Protein AF-A0A5B9VV13-F1 (afdb_monomer)

Nearest PDB structures (foldseek):
  7tdh-assembly1_D  TM=3.167E-01  e=7.484E+00  Oryctolagus cuniculus
  7t64-assembly1_B  TM=3.195E-01  e=9.036E+00  Oryctolagus cuniculus
  8xlh-assembly1_B  TM=2.495E-01  e=6.601E+00  Oryctolagus cuniculus

Sequence (104 aa):
MGWQRRGNTLYYYAPRREGGRVRNRYFGRGPEAEALARQADAARRERDHVAGLKRLLGCPDALVEELAGGADRLLEVTLLVSGYHRRDRRWRPRHVRHADVPAR

Foldseek 3Di:
DQWDDDPPWIWQWDWDDDPNDTDIDTDTDDPVSVVVVVVVVVVVVVVVVVVVVCVVVPPDPPVVVVVVVVVVVVVVVVLVVQQWDDDPNDIDHDPPPPPPDDDD

Solvent-accessible surface area (backbone atoms only — not comparable to full-atom values): 6206 Å² total; per-residue (Å²): 113,50,81,43,76,57,89,98,42,56,25,26,32,40,75,43,78,58,95,92,41,80,43,77,45,74,51,37,77,45,74,68,22,54,52,53,48,52,52,53,50,52,58,46,52,52,51,51,50,53,54,47,51,50,60,67,64,56,61,58,60,68,59,54,52,50,51,50,56,51,52,51,51,54,50,50,51,51,39,46,75,73,42,31,44,79,55,97,94,37,82,38,76,58,82,73,65,90,82,77,71,79,82,128

Secondary structure (DSSP, 8-state):
-EEEEETTEEEEEEEEEETTEEEEEEEETSHHHHHHHHHHHHHHHHHHHHHHHHHHH-TTHHHHHHHHHHHHHHHHHHHHHTTEEEETTEEEE----TT-----

Structure (mmCIF, N/CA/C/O backbone):
data_AF-A0A5B9VV13-F1
#
_entry.id   AF-A0A5B9VV13-F1
#
loop_
_atom_site.group_PDB
_atom_site.id
_atom_site.type_symbol
_atom_site.label_atom_id
_atom_site.label_alt_id
_atom_site.label_comp_id
_atom_site.label_asym_id
_atom_site.label_entity_id
_atom_site.label_seq_id
_atom_site.pdbx_PDB_ins_code
_atom_site.Cartn_x
_atom_site.Cartn_y
_atom_site.Cartn_z
_atom_site.occupancy
_atom_site.B_iso_or_equiv
_atom_site.auth_seq_id
_atom_site.auth_comp_id
_atom_site.auth_asym_id
_atom_site.auth_atom_id
_atom_site.pdbx_PDB_model_num
ATOM 1 N N . MET A 1 1 ? -14.187 4.375 12.864 1.00 81.50 1 MET A N 1
ATOM 2 C CA . MET A 1 1 ? -14.620 3.999 14.228 1.00 81.50 1 MET A CA 1
ATOM 3 C C . MET A 1 1 ? -13.925 4.944 15.187 1.00 81.50 1 MET A C 1
ATOM 5 O O . MET A 1 1 ? -12.802 5.334 14.875 1.00 81.50 1 MET A O 1
ATOM 9 N N . GLY A 1 2 ? -14.559 5.340 16.286 1.00 86.44 2 GLY A N 1
ATOM 10 C CA . GLY A 1 2 ? -13.950 6.275 17.232 1.00 86.44 2 GLY A CA 1
ATOM 11 C C . GLY A 1 2 ? -14.900 6.736 18.329 1.00 86.44 2 GLY A C 1
ATOM 12 O O . GLY A 1 2 ? -16.065 6.345 18.363 1.00 86.44 2 GLY A O 1
ATOM 13 N N . TRP A 1 3 ? -14.393 7.581 19.221 1.00 89.31 3 TRP A N 1
ATOM 14 C CA . TRP A 1 3 ? -15.187 8.197 20.278 1.00 89.31 3 TRP A CA 1
ATOM 15 C C . TRP A 1 3 ? -15.962 9.407 19.745 1.00 89.31 3 TRP A C 1
ATOM 17 O O . TRP A 1 3 ? -15.408 10.267 19.065 1.00 89.31 3 TRP A O 1
ATOM 27 N N . GLN A 1 4 ? -17.250 9.484 20.063 1.00 89.50 4 GLN A N 1
ATOM 28 C CA . GLN A 1 4 ? -18.139 10.590 19.727 1.00 89.50 4 GLN A CA 1
ATOM 29 C C . GLN A 1 4 ? -18.852 11.066 20.992 1.00 89.50 4 GLN A C 1
ATOM 31 O O . GLN A 1 4 ? -19.485 10.275 21.690 1.00 89.50 4 GLN A O 1
ATOM 36 N N . ARG A 1 5 ? -18.787 12.368 21.282 1.00 87.81 5 ARG A N 1
ATOM 37 C CA . ARG A 1 5 ? -19.536 12.966 22.394 1.00 87.81 5 ARG A CA 1
ATOM 38 C C . ARG A 1 5 ? -20.926 13.392 21.918 1.00 87.81 5 ARG A C 1
ATOM 40 O O . ARG A 1 5 ? -21.045 14.094 20.918 1.00 87.81 5 ARG A O 1
ATOM 47 N N . ARG A 1 6 ? -21.975 12.957 22.620 1.00 84.56 6 ARG A N 1
ATOM 48 C CA . ARG A 1 6 ? -23.366 13.400 22.442 1.00 84.56 6 ARG A CA 1
ATOM 49 C C . ARG A 1 6 ? -23.926 13.806 23.803 1.00 84.56 6 ARG A C 1
ATOM 51 O O . ARG A 1 6 ? -24.073 12.967 24.691 1.00 84.56 6 ARG A O 1
ATOM 58 N N . GLY A 1 7 ? -24.202 15.100 23.969 1.00 85.94 7 GLY A N 1
ATOM 59 C CA . GLY A 1 7 ? -24.529 15.678 25.275 1.00 85.94 7 GLY A CA 1
ATOM 60 C C . GLY A 1 7 ? -23.388 15.464 26.275 1.00 85.94 7 GLY A C 1
ATOM 61 O O . GLY A 1 7 ? -22.219 15.652 25.937 1.00 85.94 7 GLY A O 1
ATOM 62 N N . ASN A 1 8 ? -23.721 15.004 27.484 1.00 85.25 8 ASN A N 1
ATOM 63 C CA . ASN A 1 8 ? -22.735 14.687 28.523 1.00 85.25 8 ASN A CA 1
ATOM 64 C C . ASN A 1 8 ? -22.119 13.276 28.387 1.00 85.25 8 ASN A C 1
ATOM 66 O O . ASN A 1 8 ? -21.326 12.842 29.231 1.00 85.25 8 ASN A O 1
ATOM 70 N N . THR A 1 9 ? -22.475 12.539 27.325 1.00 82.19 9 THR A N 1
ATOM 71 C CA . THR A 1 9 ? -22.071 11.141 27.158 1.00 82.19 9 THR A CA 1
ATOM 72 C C . THR A 1 9 ? -21.128 10.926 25.986 1.00 82.19 9 THR A C 1
ATOM 74 O O . THR A 1 9 ? -21.382 11.352 24.862 1.00 82.19 9 THR A O 1
ATOM 77 N N . LEU A 1 10 ? -20.004 10.264 26.261 1.00 84.50 10 LEU A N 1
ATOM 78 C CA . LEU A 1 10 ? -19.059 9.794 25.256 1.00 84.50 10 LEU A CA 1
ATOM 79 C C . LEU A 1 10 ? -19.467 8.381 24.821 1.00 84.50 10 LEU A C 1
ATOM 81 O O . LEU A 1 10 ? -19.768 7.537 25.663 1.00 84.50 10 LEU A O 1
ATOM 85 N N . TYR A 1 11 ? -19.489 8.141 23.516 1.00 86.94 11 TYR A N 1
ATOM 86 C CA . TYR A 1 11 ? -19.860 6.867 22.912 1.00 86.94 11 TYR A CA 1
ATOM 87 C C . TYR A 1 11 ? -18.763 6.419 21.961 1.00 86.94 11 TYR A C 1
ATOM 89 O O . TYR A 1 11 ? -18.379 7.181 21.075 1.00 86.94 11 TYR A O 1
ATOM 97 N N 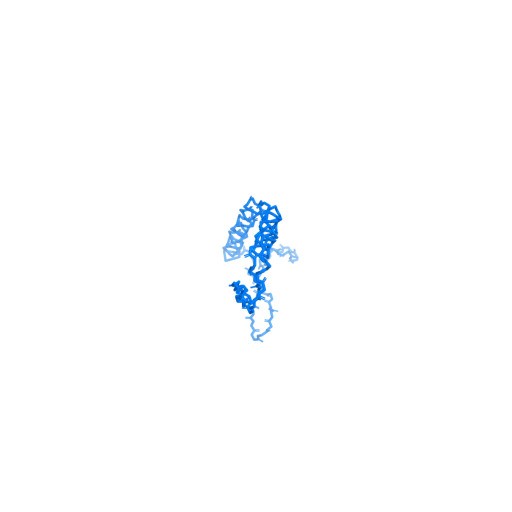. TYR A 1 12 ? -18.294 5.183 22.077 1.00 89.12 12 TYR A N 1
ATOM 98 C CA . TYR A 1 12 ? -17.537 4.574 20.992 1.00 89.12 12 TYR A CA 1
ATOM 99 C C . TYR A 1 12 ? -18.508 4.120 19.905 1.00 89.12 12 TYR A C 1
ATOM 101 O O . TYR A 1 12 ? -19.525 3.490 20.206 1.00 89.12 12 TYR A O 1
ATOM 109 N N . TYR A 1 13 ? -18.218 4.434 18.646 1.00 89.69 13 TYR A N 1
ATOM 110 C CA . TYR A 1 13 ? -19.003 3.948 17.518 1.00 89.69 13 TYR A CA 1
ATOM 111 C C . TYR A 1 13 ? -18.145 3.177 16.518 1.00 89.69 13 TYR A C 1
ATOM 113 O O . TYR A 1 13 ? -17.022 3.573 16.183 1.00 89.69 13 TYR A O 1
ATOM 121 N N . ALA A 1 14 ? -18.723 2.101 15.986 1.00 87.94 14 ALA A N 1
ATOM 122 C CA . ALA A 1 14 ? -18.159 1.309 14.905 1.00 87.94 14 ALA A CA 1
ATOM 123 C C . ALA A 1 14 ? -19.190 1.147 13.776 1.00 87.94 14 ALA A C 1
ATOM 125 O O . ALA A 1 14 ? -20.332 0.762 14.042 1.00 87.94 14 ALA A O 1
ATOM 126 N N . PRO A 1 15 ? -18.827 1.435 12.515 1.00 88.06 15 PRO A N 1
ATOM 127 C CA . PRO A 1 15 ? -19.679 1.129 11.381 1.00 88.06 15 PRO A CA 1
ATOM 128 C C . PRO A 1 15 ? -19.786 -0.390 11.209 1.00 88.06 15 PRO A C 1
ATOM 130 O O . PRO A 1 15 ? -18.780 -1.098 11.199 1.00 88.06 15 PRO A O 1
ATOM 133 N N . ARG A 1 16 ? -21.010 -0.884 11.032 1.00 87.94 16 ARG A N 1
ATOM 134 C CA . ARG A 1 16 ? -21.314 -2.278 10.712 1.00 87.94 16 ARG A CA 1
ATOM 135 C C . ARG A 1 16 ? -22.157 -2.322 9.443 1.00 87.94 16 ARG A C 1
ATOM 137 O O . ARG A 1 16 ? -23.043 -1.490 9.253 1.00 87.94 16 ARG A O 1
ATOM 144 N N . ARG A 1 17 ? -21.865 -3.271 8.552 1.00 88.62 17 ARG A N 1
ATOM 145 C CA . ARG A 1 17 ? -22.730 -3.555 7.402 1.00 88.62 17 ARG A CA 1
ATOM 146 C C . ARG A 1 17 ? -23.850 -4.484 7.843 1.00 88.62 17 ARG A C 1
ATOM 148 O O . ARG A 1 17 ? -23.581 -5.594 8.286 1.00 88.62 17 ARG A O 1
ATOM 155 N N . GLU A 1 18 ? -25.084 -4.031 7.684 1.00 85.94 18 GLU A N 1
ATOM 156 C CA . GLU A 1 18 ? -26.294 -4.814 7.930 1.00 85.94 18 GLU A CA 1
ATOM 157 C C . GLU A 1 18 ? -27.227 -4.614 6.729 1.00 85.94 18 GLU A C 1
ATOM 159 O O . GLU A 1 18 ? -27.540 -3.481 6.357 1.00 85.94 18 GLU A O 1
ATOM 164 N N . GLY A 1 19 ? -27.601 -5.708 6.056 1.00 81.12 19 GLY A N 1
ATOM 165 C CA . GLY A 1 19 ? -28.487 -5.662 4.884 1.00 81.12 19 GLY A CA 1
ATOM 166 C C . GLY A 1 19 ? -27.974 -4.782 3.734 1.00 81.12 19 GLY A C 1
ATOM 167 O O . GLY A 1 19 ? -28.739 -4.023 3.147 1.00 81.12 19 GLY A O 1
ATOM 168 N N . GLY A 1 20 ? -26.665 -4.803 3.457 1.00 89.81 20 GLY A N 1
ATOM 169 C CA . GLY A 1 20 ? -26.052 -4.028 2.367 1.00 89.81 20 GLY A CA 1
ATOM 170 C C . GLY A 1 20 ? -25.862 -2.531 2.647 1.00 89.81 20 GLY A C 1
ATOM 171 O O . GLY A 1 20 ? -25.246 -1.836 1.841 1.00 89.81 20 GLY A O 1
ATOM 172 N N . ARG A 1 21 ? -26.315 -2.022 3.799 1.00 89.12 21 ARG A N 1
ATOM 173 C CA . ARG A 1 21 ? -26.123 -0.624 4.213 1.00 89.12 21 ARG A CA 1
ATOM 174 C C . ARG A 1 21 ? -25.143 -0.542 5.378 1.00 89.12 21 ARG A C 1
ATOM 176 O O . ARG A 1 21 ? -25.134 -1.394 6.264 1.00 89.12 21 ARG A O 1
ATOM 183 N N . VAL A 1 22 ? -24.301 0.488 5.380 1.00 90.19 22 VAL A N 1
ATOM 184 C CA . VAL A 1 22 ? -23.392 0.770 6.499 1.00 90.19 22 VAL A CA 1
ATOM 185 C C . VAL A 1 22 ? -24.153 1.587 7.538 1.00 90.19 22 VAL A C 1
ATOM 187 O O . VAL A 1 22 ? -24.658 2.663 7.225 1.00 90.19 22 VAL A O 1
ATOM 190 N N . ARG A 1 23 ? -24.242 1.084 8.771 1.00 88.44 23 ARG A N 1
ATOM 191 C CA . ARG A 1 23 ? -24.856 1.782 9.908 1.00 88.44 23 ARG A CA 1
ATOM 192 C C . ARG A 1 23 ? -23.856 1.913 11.048 1.00 88.44 23 ARG A C 1
ATOM 194 O O . ARG A 1 23 ? -23.082 0.996 11.307 1.00 88.44 23 ARG A O 1
ATOM 201 N N . ASN A 1 24 ? -23.879 3.045 11.745 1.00 86.38 24 ASN A N 1
ATOM 202 C CA . ASN A 1 24 ? -23.046 3.246 12.928 1.00 86.38 24 ASN A CA 1
ATOM 203 C C . ASN A 1 24 ? -23.691 2.566 14.136 1.00 86.38 24 ASN A C 1
ATOM 205 O O . ASN A 1 24 ? -24.780 2.953 14.557 1.00 86.38 24 ASN A O 1
ATOM 209 N N . ARG A 1 25 ? -23.003 1.575 14.703 1.00 86.81 25 ARG A N 1
ATOM 210 C CA . ARG A 1 25 ? -23.366 0.966 15.980 1.00 86.81 25 ARG A CA 1
ATOM 211 C C . ARG A 1 25 ? -22.656 1.712 17.103 1.00 86.81 25 ARG A C 1
ATOM 213 O O . ARG A 1 25 ? -21.452 1.942 17.020 1.00 86.81 25 ARG A O 1
ATOM 220 N N . TYR A 1 26 ? -23.408 2.087 18.131 1.00 87.94 26 TYR A N 1
ATOM 221 C CA . TYR A 1 26 ? -22.919 2.825 19.293 1.00 87.94 26 TYR A CA 1
ATOM 222 C C . TYR A 1 26 ? -22.795 1.878 20.489 1.00 87.94 26 TYR A C 1
ATOM 224 O O . TYR A 1 26 ? -23.752 1.187 20.820 1.00 87.94 26 TYR A O 1
ATOM 232 N N . PHE A 1 27 ? -21.626 1.857 21.126 1.00 83.25 27 PHE A N 1
ATOM 233 C CA . PHE A 1 27 ? -21.279 0.948 22.229 1.00 83.25 27 PHE A CA 1
ATOM 234 C C . PHE A 1 27 ? -21.200 1.662 23.587 1.00 83.25 27 PHE A C 1
ATOM 236 O O . PHE A 1 27 ? -20.907 1.048 24.608 1.00 83.25 27 PHE A O 1
ATOM 243 N N . GLY A 1 28 ? -21.466 2.972 23.629 1.00 84.88 28 GLY A N 1
ATOM 244 C CA . GLY A 1 28 ? -21.403 3.731 24.879 1.00 84.88 28 GLY A CA 1
ATOM 245 C C . GLY A 1 28 ? -19.980 3.887 25.400 1.00 84.88 28 GLY A C 1
ATOM 246 O O . GLY A 1 28 ? -19.044 4.052 24.618 1.00 84.88 28 GLY A O 1
ATOM 247 N N . ARG A 1 29 ? -19.854 3.877 26.729 1.00 80.81 29 ARG A N 1
ATOM 248 C CA . ARG A 1 29 ? -18.618 4.121 27.491 1.00 80.81 29 ARG A CA 1
ATOM 249 C C . ARG A 1 29 ? -18.212 2.926 28.367 1.00 80.81 29 ARG A C 1
ATOM 251 O O . ARG A 1 29 ? -17.419 3.087 29.281 1.00 80.81 29 ARG A O 1
ATOM 258 N N . GLY A 1 30 ? -18.821 1.762 28.133 1.00 83.19 30 GLY A N 1
ATOM 259 C CA . GLY A 1 30 ? -18.606 0.562 28.941 1.00 83.19 30 GLY A CA 1
ATOM 260 C C . GLY A 1 30 ? -17.375 -0.252 28.521 1.00 83.19 30 GLY A C 1
ATOM 261 O O . GLY A 1 30 ? -16.743 0.063 27.510 1.00 83.19 30 GLY A O 1
ATOM 262 N N . PRO A 1 31 ? -17.076 -1.349 29.239 1.00 86.19 31 PRO A N 1
ATOM 263 C CA . PRO A 1 31 ? -15.911 -2.203 28.982 1.00 86.19 31 PRO A CA 1
ATOM 264 C C . PRO A 1 31 ? -15.801 -2.691 27.529 1.00 86.19 31 PRO A C 1
ATOM 266 O O . PRO A 1 31 ? -14.706 -2.774 26.976 1.00 86.19 31 PRO A O 1
ATOM 269 N N . GLU A 1 32 ? -16.936 -2.955 26.876 1.00 86.19 32 GLU A N 1
ATOM 270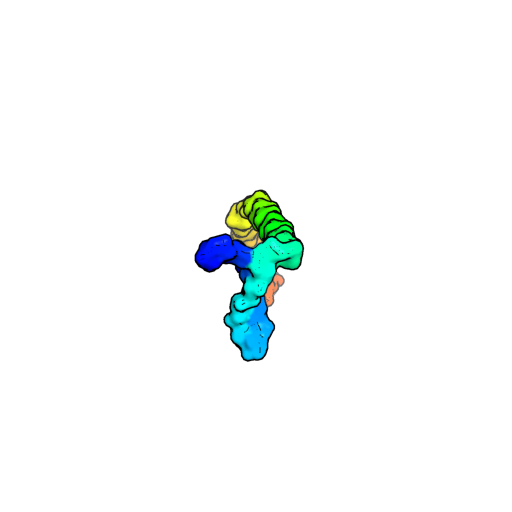 C CA . GLU A 1 32 ? -16.985 -3.345 25.461 1.00 86.19 32 GLU A CA 1
ATOM 271 C C . GLU A 1 32 ? -16.487 -2.236 24.522 1.00 86.19 32 GLU A C 1
ATOM 273 O O . GLU A 1 32 ? -15.742 -2.502 23.577 1.00 86.19 32 GLU A O 1
ATOM 278 N N . ALA A 1 33 ? -16.860 -0.981 24.792 1.00 87.94 33 ALA A N 1
ATOM 279 C CA . ALA A 1 33 ? -16.423 0.176 24.017 1.00 87.94 33 ALA A CA 1
ATOM 280 C C . ALA A 1 33 ? -14.907 0.387 24.139 1.00 87.94 33 ALA A C 1
ATOM 282 O O . ALA A 1 33 ? -14.231 0.654 23.146 1.00 87.94 33 ALA A O 1
ATOM 283 N N . GLU A 1 34 ? -14.359 0.209 25.342 1.00 88.62 34 GLU A N 1
ATOM 284 C CA . GLU A 1 34 ? -12.919 0.297 25.586 1.00 88.62 34 GLU A CA 1
ATOM 285 C C . GLU A 1 34 ? -12.139 -0.856 24.949 1.00 88.62 34 GLU A C 1
ATOM 287 O O . GLU A 1 34 ? -11.038 -0.649 24.436 1.00 88.62 34 GLU A O 1
ATOM 292 N N . ALA A 1 35 ? -12.684 -2.075 24.968 1.00 90.31 35 ALA A N 1
ATOM 293 C CA . ALA A 1 35 ? -12.075 -3.224 24.305 1.00 90.31 35 ALA A CA 1
ATOM 294 C C . ALA A 1 35 ? -12.004 -3.013 22.783 1.00 90.31 35 ALA A C 1
ATOM 296 O O . ALA A 1 35 ? -10.947 -3.209 22.181 1.00 90.31 35 ALA A O 1
ATOM 297 N N . LEU A 1 36 ? -13.093 -2.531 22.174 1.00 89.44 36 LEU A N 1
ATOM 298 C CA . LEU A 1 36 ? -13.136 -2.193 20.749 1.00 89.44 36 LEU A CA 1
ATOM 299 C C . LEU A 1 36 ? -12.178 -1.053 20.393 1.00 89.44 36 LEU A C 1
ATOM 301 O O . LEU A 1 36 ? -11.486 -1.130 19.377 1.00 89.44 36 LEU A O 1
ATOM 305 N N . ALA A 1 37 ? -12.098 -0.015 21.230 1.00 89.81 37 ALA A N 1
ATOM 306 C CA . ALA A 1 37 ? -11.145 1.073 21.044 1.00 89.81 37 ALA A CA 1
ATOM 307 C C . ALA A 1 37 ? -9.698 0.556 21.054 1.00 89.81 37 ALA A C 1
ATOM 309 O O . ALA A 1 37 ? -8.951 0.821 20.114 1.00 89.81 37 ALA A O 1
ATOM 310 N N . ARG A 1 38 ? -9.335 -0.270 22.046 1.00 92.12 38 ARG A N 1
ATOM 311 C CA . ARG A 1 38 ? -7.999 -0.878 22.149 1.00 92.12 38 ARG A CA 1
ATOM 312 C C . ARG A 1 38 ? -7.656 -1.751 20.943 1.00 92.12 38 ARG A C 1
ATOM 314 O O . ARG A 1 38 ? -6.550 -1.651 20.417 1.00 92.12 38 ARG A O 1
ATOM 321 N N . GLN A 1 39 ? -8.596 -2.570 20.474 1.00 92.31 39 GLN A N 1
ATOM 322 C CA . GLN A 1 39 ? -8.403 -3.384 19.269 1.00 92.31 39 GLN A CA 1
ATOM 323 C C . GLN A 1 39 ? -8.203 -2.518 18.019 1.00 92.31 39 GLN A C 1
ATOM 325 O O . GLN A 1 39 ? -7.309 -2.785 17.214 1.00 92.31 39 GLN A O 1
ATOM 330 N N . ALA A 1 40 ? -9.002 -1.461 17.859 1.00 90.88 40 ALA A N 1
ATOM 331 C CA . ALA A 1 40 ? -8.879 -0.547 16.729 1.00 90.88 40 ALA A CA 1
ATOM 332 C C . ALA A 1 40 ? -7.542 0.210 16.737 1.00 90.88 40 ALA A C 1
ATOM 334 O O . ALA A 1 40 ? -6.945 0.399 15.674 1.00 90.88 40 ALA A O 1
ATOM 335 N N . ASP A 1 41 ? -7.061 0.606 17.915 1.00 91.94 41 ASP A N 1
ATOM 336 C CA . ASP A 1 41 ? -5.770 1.272 18.081 1.00 91.94 41 ASP A CA 1
ATOM 337 C C . ASP A 1 41 ? -4.603 0.324 17.798 1.00 91.94 41 ASP A C 1
ATOM 339 O O . ASP A 1 41 ? -3.681 0.703 17.078 1.00 91.94 41 ASP A O 1
ATOM 343 N N . ALA A 1 42 ? -4.661 -0.924 18.272 1.00 92.62 42 ALA A N 1
ATOM 344 C CA . ALA A 1 42 ? -3.666 -1.945 17.940 1.00 92.62 42 ALA A CA 1
ATOM 345 C C . ALA A 1 42 ? -3.598 -2.188 16.422 1.00 92.62 42 ALA A C 1
ATOM 347 O O . ALA A 1 42 ? -2.525 -2.122 15.825 1.00 92.62 42 ALA A O 1
ATOM 348 N N . ALA A 1 43 ? -4.753 -2.350 15.769 1.00 91.88 43 ALA A N 1
ATOM 349 C CA . ALA A 1 43 ? -4.827 -2.526 14.320 1.00 91.88 43 ALA A CA 1
ATOM 350 C C . ALA A 1 43 ? -4.376 -1.283 13.533 1.00 91.88 43 ALA A C 1
ATOM 352 O O . ALA A 1 43 ? -3.960 -1.390 12.379 1.00 91.88 43 ALA A O 1
ATOM 353 N N . ARG A 1 44 ? -4.510 -0.078 14.099 1.00 91.56 44 ARG A N 1
ATOM 354 C CA . ARG A 1 44 ? -3.967 1.149 13.502 1.00 91.56 44 ARG A CA 1
ATOM 355 C C . ARG A 1 44 ? -2.445 1.170 13.613 1.00 91.56 44 ARG A C 1
ATOM 357 O O . ARG A 1 44 ? -1.796 1.362 12.595 1.00 91.56 44 ARG A O 1
ATOM 364 N N . ARG A 1 45 ? -1.898 0.913 14.804 1.00 92.44 45 ARG A N 1
ATOM 365 C CA . ARG A 1 45 ? -0.447 0.878 15.046 1.00 92.44 45 ARG A CA 1
ATOM 366 C C . ARG A 1 45 ? 0.254 -0.127 14.144 1.00 92.44 45 ARG A C 1
ATOM 368 O O . ARG A 1 45 ? 1.277 0.212 13.568 1.00 92.44 45 ARG A O 1
ATOM 375 N N . GLU A 1 46 ? -0.329 -1.308 13.965 1.00 93.12 46 GLU A N 1
ATOM 376 C CA . GLU A 1 46 ? 0.219 -2.323 13.062 1.00 93.12 46 GLU A CA 1
ATOM 377 C C . GLU A 1 46 ? 0.254 -1.832 11.609 1.00 93.12 46 GLU A C 1
ATOM 379 O O . GLU A 1 46 ? 1.272 -1.928 10.927 1.00 93.12 46 GLU A O 1
ATOM 384 N N . ARG A 1 47 ? -0.837 -1.219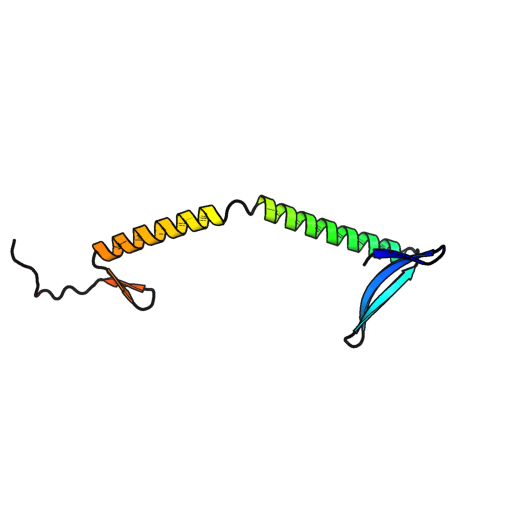 11.134 1.00 91.31 47 ARG A N 1
ATOM 385 C CA . ARG A 1 47 ? -0.883 -0.638 9.784 1.00 91.31 47 ARG A CA 1
ATOM 386 C C . ARG A 1 47 ? 0.126 0.489 9.607 1.00 91.31 47 ARG A C 1
ATOM 388 O O . ARG A 1 47 ? 0.781 0.546 8.569 1.00 91.31 47 ARG A O 1
ATOM 395 N N . ASP A 1 48 ? 0.256 1.359 10.601 1.00 92.38 48 ASP A N 1
ATOM 396 C CA . ASP A 1 48 ? 1.211 2.464 10.575 1.00 92.38 48 ASP A CA 1
ATOM 397 C C . ASP A 1 48 ? 2.655 1.943 10.613 1.00 92.38 48 ASP A C 1
ATOM 399 O O . ASP A 1 48 ? 3.504 2.459 9.888 1.00 92.38 48 ASP A O 1
ATOM 403 N N . HIS A 1 49 ? 2.923 0.876 11.373 1.00 91.38 49 HIS A N 1
ATOM 404 C CA . HIS A 1 49 ? 4.217 0.198 11.415 1.00 91.38 49 HIS A CA 1
ATOM 405 C C . HIS A 1 49 ? 4.576 -0.407 10.053 1.00 91.38 49 HIS A C 1
ATOM 407 O O . HIS A 1 49 ? 5.623 -0.080 9.496 1.00 91.38 49 HIS A O 1
ATOM 413 N N . VAL A 1 50 ? 3.674 -1.190 9.454 1.00 88.94 50 VAL A N 1
ATOM 414 C CA . VAL A 1 50 ? 3.864 -1.758 8.109 1.00 88.94 50 VAL A CA 1
ATOM 415 C C . VAL A 1 50 ? 4.029 -0.658 7.056 1.00 88.94 50 VAL A C 1
ATOM 417 O O . VAL A 1 50 ? 4.881 -0.767 6.176 1.00 88.94 50 VAL A O 1
ATOM 420 N N . ALA A 1 51 ? 3.254 0.428 7.130 1.00 86.38 51 ALA A N 1
ATOM 421 C CA . ALA A 1 51 ? 3.387 1.564 6.217 1.00 86.38 51 ALA A CA 1
ATOM 422 C C . ALA A 1 51 ? 4.700 2.340 6.417 1.00 86.38 51 ALA A C 1
ATOM 424 O O . ALA A 1 51 ? 5.234 2.898 5.457 1.00 86.38 51 ALA A O 1
ATOM 425 N N . GLY A 1 52 ? 5.214 2.390 7.648 1.00 86.19 52 GLY A N 1
ATOM 426 C CA . GLY A 1 52 ? 6.527 2.936 7.978 1.00 86.19 52 GLY A CA 1
ATOM 427 C C . GLY A 1 52 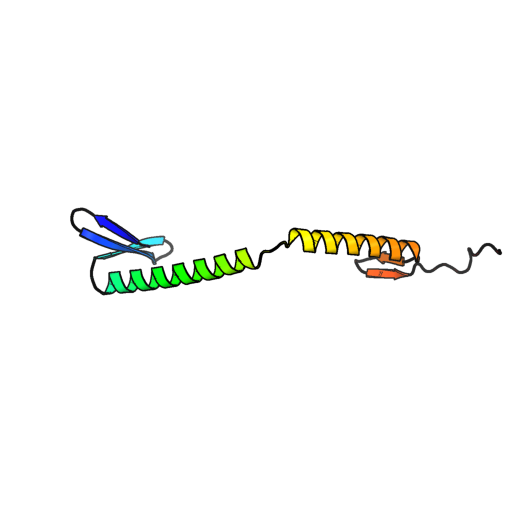? 7.648 2.080 7.397 1.00 86.19 52 GLY A C 1
ATOM 428 O O . GLY A 1 52 ? 8.504 2.605 6.692 1.00 86.19 52 GLY A O 1
ATOM 429 N N . LEU A 1 53 ? 7.584 0.759 7.589 1.00 85.12 53 LEU A N 1
ATOM 430 C CA . LEU A 1 53 ? 8.523 -0.189 6.988 1.00 85.12 53 LEU A CA 1
ATOM 431 C C . LEU A 1 53 ? 8.510 -0.101 5.461 1.00 85.12 53 LEU A C 1
ATOM 433 O O . LEU A 1 53 ? 9.568 0.000 4.858 1.00 85.12 53 LEU A O 1
ATOM 437 N N . LYS A 1 54 ? 7.333 -0.044 4.827 1.00 79.62 54 LYS A N 1
ATOM 438 C CA . LYS A 1 54 ? 7.225 0.152 3.371 1.00 79.62 54 LYS A CA 1
ATOM 439 C C . LYS A 1 54 ? 7.836 1.467 2.896 1.00 79.62 54 LYS A C 1
ATOM 441 O O . LYS A 1 54 ? 8.397 1.498 1.814 1.00 79.62 54 LYS A O 1
ATOM 446 N N . ARG A 1 55 ? 7.743 2.544 3.680 1.00 79.56 55 ARG A N 1
ATOM 447 C CA . ARG A 1 55 ? 8.396 3.822 3.351 1.00 79.56 55 ARG A CA 1
ATOM 448 C C . ARG A 1 55 ? 9.914 3.763 3.504 1.00 79.56 55 ARG A C 1
ATOM 450 O O . ARG A 1 55 ? 10.608 4.331 2.676 1.00 79.56 55 ARG A O 1
ATOM 457 N N . LEU A 1 56 ? 10.414 3.078 4.532 1.00 77.81 56 LEU A N 1
ATOM 458 C CA . LEU A 1 56 ? 11.853 2.879 4.745 1.00 77.81 56 LEU A C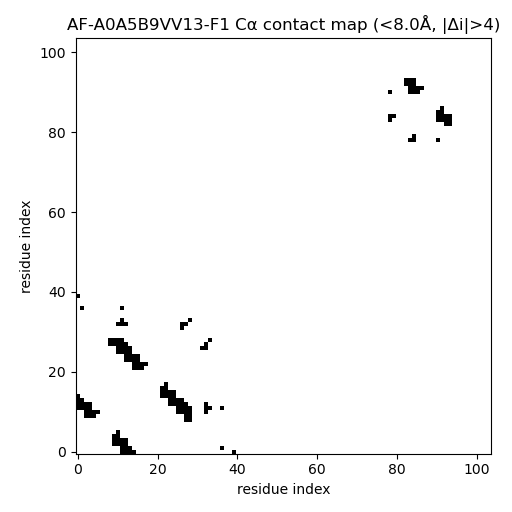A 1
ATOM 459 C C . LEU A 1 56 ? 12.466 1.952 3.687 1.00 77.81 56 LEU A C 1
ATOM 461 O O . LEU A 1 56 ? 13.561 2.210 3.201 1.00 77.81 56 LEU A O 1
ATOM 465 N N . LEU A 1 57 ? 11.746 0.888 3.329 1.00 76.56 57 LEU A N 1
ATOM 466 C CA . LEU A 1 57 ? 12.152 -0.088 2.317 1.00 76.56 57 LEU A CA 1
ATOM 467 C C . LEU A 1 57 ? 11.880 0.389 0.888 1.00 76.56 57 LEU A C 1
ATOM 469 O O . LEU A 1 57 ? 12.532 -0.093 -0.024 1.00 76.56 57 LEU A O 1
ATOM 473 N N . GLY A 1 58 ? 10.976 1.354 0.693 1.00 66.44 58 GLY A N 1
ATOM 474 C CA . GLY A 1 58 ? 10.667 1.983 -0.599 1.00 66.44 58 GLY A CA 1
ATOM 475 C C . GLY A 1 58 ? 11.774 2.895 -1.143 1.00 66.44 58 GLY A C 1
ATOM 476 O O . GLY A 1 58 ? 11.512 3.769 -1.966 1.00 66.44 58 GLY A O 1
ATOM 477 N N . CYS A 1 59 ? 13.005 2.722 -0.663 1.00 60.78 59 CYS A N 1
ATOM 478 C CA . CYS A 1 59 ? 14.196 3.281 -1.279 1.00 60.78 59 CYS A CA 1
ATOM 479 C C . CYS A 1 59 ? 14.387 2.670 -2.681 1.00 60.78 59 CYS A C 1
ATOM 481 O O . CYS A 1 59 ? 14.033 1.522 -2.926 1.00 60.78 59 CYS A O 1
ATOM 483 N N . PRO A 1 60 ? 15.042 3.406 -3.576 1.00 64.50 60 PRO A N 1
ATOM 484 C CA . PRO A 1 60 ? 14.469 4.128 -4.697 1.00 64.50 60 PRO A CA 1
ATOM 485 C C . PRO A 1 60 ? 14.158 3.178 -5.864 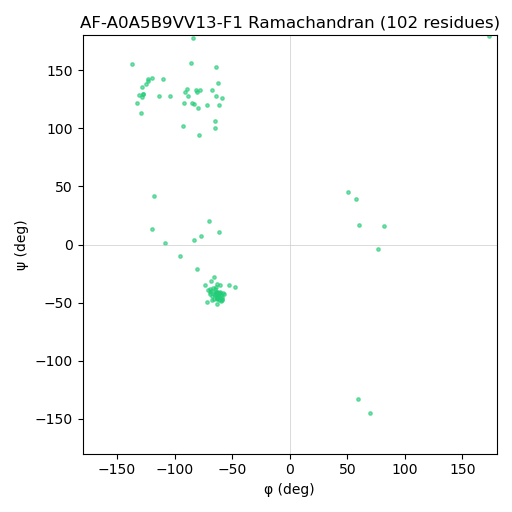1.00 64.50 60 PRO A C 1
ATOM 487 O O . PRO A 1 60 ? 15.016 2.963 -6.723 1.00 64.50 60 PRO A O 1
ATOM 490 N N . ASP A 1 61 ? 12.925 2.674 -5.945 1.00 73.19 61 ASP A N 1
ATOM 491 C CA . ASP A 1 61 ? 12.451 1.918 -7.118 1.00 73.19 61 ASP A CA 1
ATOM 492 C C . ASP A 1 61 ? 12.806 2.653 -8.421 1.00 73.19 61 ASP A C 1
ATOM 494 O O . ASP A 1 61 ? 13.255 2.042 -9.380 1.00 73.19 61 ASP A O 1
ATOM 498 N N . ALA A 1 62 ? 12.741 3.988 -8.418 1.00 77.56 62 ALA A N 1
ATOM 499 C CA . ALA A 1 62 ? 13.136 4.824 -9.548 1.00 77.56 62 ALA A CA 1
ATOM 500 C C . ALA A 1 62 ? 14.595 4.626 -10.010 1.00 77.56 62 ALA A C 1
ATOM 502 O O . ALA A 1 62 ? 14.832 4.572 -11.211 1.00 77.56 62 ALA A O 1
ATOM 503 N N . LEU A 1 63 ? 15.566 4.495 -9.096 1.00 82.31 63 LEU A N 1
ATOM 504 C CA . LEU A 1 63 ? 16.974 4.278 -9.470 1.00 82.31 63 LEU A CA 1
ATOM 505 C C . LEU A 1 63 ? 17.211 2.850 -9.970 1.00 82.31 63 LEU A C 1
ATOM 507 O O . LEU A 1 63 ? 18.021 2.638 -10.870 1.00 82.31 63 LEU A O 1
ATOM 511 N N . VAL A 1 64 ? 16.505 1.871 -9.400 1.00 85.94 64 VAL A N 1
ATOM 512 C CA . VAL A 1 64 ? 16.570 0.477 -9.857 1.00 85.94 64 VAL A CA 1
ATOM 513 C C . VAL A 1 64 ? 15.950 0.343 -11.249 1.00 85.94 64 VAL A C 1
ATOM 515 O O . VAL A 1 64 ? 16.551 -0.279 -12.119 1.00 85.94 64 VAL A O 1
ATOM 518 N N . GLU A 1 65 ? 14.801 0.975 -11.481 1.00 87.88 65 GLU A N 1
ATOM 519 C CA . GLU A 1 65 ? 14.127 1.037 -12.782 1.00 87.88 65 GLU A CA 1
ATOM 520 C C . GLU A 1 65 ? 14.970 1.779 -13.826 1.00 87.88 65 GLU A C 1
ATOM 522 O O . GLU A 1 65 ? 15.079 1.339 -14.971 1.00 87.88 65 GLU A O 1
ATOM 527 N N . GLU A 1 66 ? 15.625 2.878 -13.443 1.00 89.31 66 GLU A N 1
ATOM 528 C CA . GLU A 1 66 ? 16.535 3.605 -14.330 1.00 89.31 66 GLU A CA 1
ATOM 529 C C . GLU A 1 66 ? 17.739 2.742 -14.731 1.00 89.31 66 GLU A C 1
ATOM 531 O O . GLU A 1 66 ? 18.062 2.642 -15.919 1.00 89.31 66 GLU A O 1
ATOM 536 N N . LEU A 1 67 ? 18.366 2.063 -13.764 1.00 92.38 67 LEU A N 1
ATOM 537 C CA . LEU A 1 67 ? 19.479 1.152 -14.020 1.00 92.38 67 LEU A CA 1
ATOM 538 C C . LEU A 1 67 ? 19.053 -0.031 -14.900 1.00 92.38 67 LEU A C 1
ATOM 540 O O . LEU A 1 67 ? 19.742 -0.349 -15.872 1.00 92.38 67 LEU A O 1
ATOM 544 N N . ALA A 1 68 ? 17.921 -0.665 -14.586 1.00 93.56 68 ALA A N 1
ATOM 545 C CA . ALA A 1 68 ? 17.378 -1.785 -15.350 1.00 93.56 68 ALA A CA 1
ATOM 546 C C . ALA A 1 68 ? 17.055 -1.366 -16.790 1.00 93.56 68 ALA A C 1
ATOM 548 O O . ALA A 1 68 ? 17.510 -2.002 -17.741 1.00 93.56 68 ALA A O 1
ATOM 549 N N . GLY A 1 69 ? 16.371 -0.233 -16.965 1.00 93.75 69 GLY A N 1
ATOM 550 C CA . GLY A 1 69 ? 16.066 0.318 -18.281 1.00 93.75 69 GLY A CA 1
ATOM 551 C C . GLY A 1 69 ? 17.316 0.707 -19.079 1.00 93.75 69 GLY A C 1
ATOM 552 O O . GLY A 1 69 ? 17.332 0.570 -20.304 1.00 93.75 69 GLY A O 1
ATOM 553 N N . GLY A 1 70 ? 18.377 1.172 -18.413 1.00 95.25 70 GLY A N 1
ATOM 554 C CA . GLY A 1 70 ? 19.678 1.422 -19.035 1.00 95.25 70 GLY A CA 1
ATOM 555 C C . GLY A 1 70 ? 20.357 0.137 -19.518 1.00 95.25 70 GLY A C 1
ATOM 556 O O . GLY A 1 70 ? 20.803 0.065 -20.667 1.00 95.25 70 GLY A O 1
ATOM 557 N N . ALA A 1 71 ? 20.388 -0.895 -18.671 1.00 95.69 71 ALA A N 1
ATOM 558 C CA . ALA A 1 71 ? 20.951 -2.201 -19.003 1.00 95.69 71 ALA A CA 1
ATOM 559 C C . ALA A 1 71 ? 20.205 -2.872 -20.171 1.00 95.69 71 ALA A C 1
ATOM 561 O O . ALA A 1 71 ? 20.846 -3.378 -21.094 1.00 95.69 71 ALA A O 1
ATOM 562 N N . ASP A 1 72 ? 18.872 -2.798 -20.189 1.00 94.25 72 ASP A N 1
ATOM 563 C CA . ASP A 1 72 ? 18.041 -3.348 -21.264 1.00 94.25 72 ASP A CA 1
ATOM 564 C C . ASP A 1 72 ? 18.349 -2.707 -22.623 1.00 94.25 72 ASP A C 1
ATOM 566 O O . ASP A 1 72 ? 18.464 -3.410 -23.629 1.00 94.25 72 ASP A O 1
ATOM 570 N N . ARG A 1 73 ? 18.553 -1.383 -22.668 1.00 94.50 73 ARG A N 1
ATOM 571 C CA . ARG A 1 73 ? 18.928 -0.682 -23.911 1.00 94.50 73 ARG A CA 1
ATOM 572 C C . ARG A 1 73 ? 20.312 -1.093 -24.403 1.00 94.50 73 ARG A C 1
ATOM 574 O O . ARG A 1 73 ? 20.491 -1.311 -25.599 1.00 94.50 73 ARG A O 1
ATOM 581 N N . LEU A 1 74 ? 21.291 -1.211 -23.503 1.00 95.75 74 LEU A N 1
ATOM 582 C CA . LEU A 1 74 ? 22.641 -1.662 -23.863 1.00 95.75 74 LEU A CA 1
ATOM 583 C C . LEU A 1 74 ? 22.627 -3.094 -24.406 1.00 95.75 74 LEU A C 1
ATOM 585 O O . LEU A 1 74 ? 23.303 -3.396 -25.394 1.00 95.75 74 LEU A O 1
ATOM 589 N N . LEU A 1 75 ? 21.825 -3.964 -23.793 1.00 94.25 75 LEU A N 1
ATOM 590 C CA . LEU A 1 75 ? 21.623 -5.332 -24.250 1.00 94.25 75 LEU A CA 1
ATOM 591 C C . LEU A 1 75 ? 20.931 -5.368 -25.620 1.00 94.25 75 LEU A C 1
ATOM 593 O O . LEU A 1 75 ? 21.379 -6.091 -26.507 1.00 94.25 75 LEU A O 1
ATOM 597 N N . GLU A 1 76 ? 19.895 -4.551 -25.830 1.00 93.81 76 GLU A N 1
ATOM 598 C CA . GLU A 1 76 ? 19.200 -4.422 -27.116 1.00 93.81 76 GLU A CA 1
ATOM 599 C C . GLU A 1 76 ? 20.155 -3.987 -28.236 1.00 93.81 76 GLU A C 1
ATOM 601 O O . GLU A 1 76 ? 20.209 -4.638 -29.280 1.00 93.81 76 GLU A O 1
ATOM 606 N N . VAL A 1 77 ? 20.975 -2.957 -28.005 1.00 94.88 77 VAL A N 1
ATOM 607 C CA . VAL A 1 77 ? 21.982 -2.499 -28.978 1.00 94.88 77 VAL A CA 1
ATOM 608 C C . VAL A 1 77 ? 23.007 -3.594 -29.269 1.00 94.88 77 VAL A C 1
ATOM 610 O O . VAL A 1 77 ? 23.304 -3.867 -30.431 1.00 94.88 77 VAL A O 1
ATOM 613 N N . THR A 1 78 ? 23.512 -4.265 -28.235 1.00 95.31 78 THR A N 1
ATOM 614 C CA . THR A 1 78 ? 24.514 -5.331 -28.384 1.00 95.31 78 THR A CA 1
ATOM 615 C C . THR A 1 78 ? 23.965 -6.510 -29.192 1.00 95.31 78 THR A C 1
ATOM 617 O O . THR A 1 78 ? 24.645 -7.047 -30.071 1.00 95.31 78 THR A O 1
ATOM 620 N N . LEU A 1 79 ? 22.713 -6.901 -28.946 1.00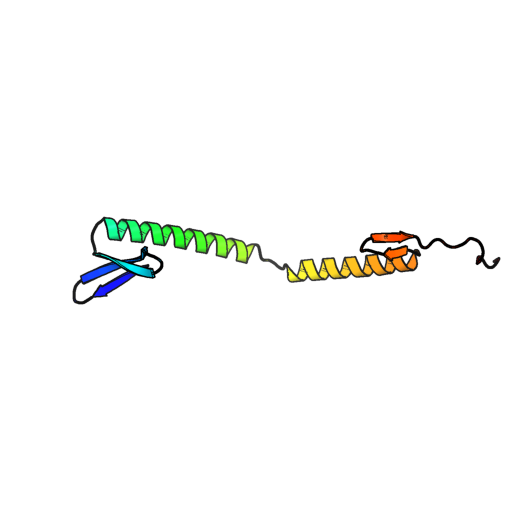 92.44 79 LEU A N 1
ATOM 621 C CA . LEU A 1 79 ? 22.042 -7.971 -29.684 1.00 92.44 79 LEU A CA 1
ATOM 622 C C . LEU A 1 79 ? 21.771 -7.575 -31.139 1.00 92.44 79 LEU A C 1
ATOM 624 O O . LEU A 1 79 ? 21.996 -8.378 -32.041 1.00 92.44 79 LEU A O 1
ATOM 628 N N . LEU A 1 80 ? 21.371 -6.330 -31.399 1.00 91.75 80 LEU A N 1
ATOM 629 C CA . LEU A 1 80 ? 21.196 -5.832 -32.765 1.00 91.75 80 LEU A CA 1
ATOM 630 C C . LEU A 1 80 ? 22.518 -5.811 -33.550 1.00 91.75 80 LEU A C 1
ATOM 632 O O . LEU A 1 80 ? 22.556 -6.295 -34.682 1.00 91.75 80 LEU A O 1
ATOM 636 N N . VAL A 1 81 ? 23.604 -5.308 -32.951 1.00 92.88 81 VAL A N 1
ATOM 637 C CA . VAL A 1 81 ? 24.939 -5.255 -33.583 1.00 92.88 81 VAL A CA 1
ATOM 638 C C . VAL A 1 81 ? 25.488 -6.656 -33.854 1.00 92.88 81 VAL A C 1
ATOM 640 O O . VAL A 1 81 ? 26.088 -6.892 -34.899 1.00 92.88 81 VAL A O 1
ATOM 643 N N . SER A 1 82 ? 25.231 -7.614 -32.963 1.00 91.31 82 SER A N 1
ATOM 644 C CA . SER A 1 82 ? 25.612 -9.021 -33.158 1.00 91.31 82 SER A CA 1
ATOM 645 C C . SER A 1 82 ? 24.704 -9.786 -34.133 1.00 91.3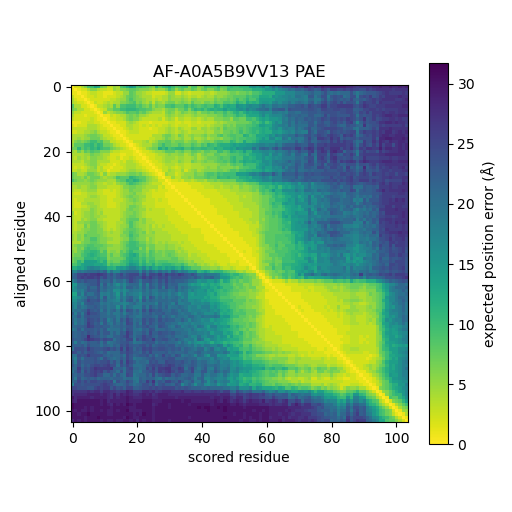1 82 SER A C 1
ATOM 647 O O . SER A 1 82 ? 24.844 -10.998 -34.293 1.00 91.31 82 SER A O 1
ATOM 649 N N . GLY A 1 83 ? 23.783 -9.097 -34.816 1.00 91.19 83 GLY A N 1
ATOM 650 C CA . GLY A 1 83 ? 22.946 -9.677 -35.862 1.00 91.19 83 GLY A CA 1
ATOM 651 C C . GLY A 1 83 ? 21.723 -10.428 -35.341 1.00 91.19 83 GLY A C 1
ATOM 652 O O . GLY A 1 83 ? 21.104 -11.184 -36.090 1.00 91.19 83 GLY A O 1
ATOM 653 N N . TYR A 1 84 ? 21.331 -10.234 -34.085 1.00 90.81 84 TYR A N 1
ATOM 654 C CA . TYR A 1 84 ? 20.058 -10.721 -33.566 1.00 90.81 84 TYR A CA 1
ATOM 655 C C . TYR A 1 84 ? 18.943 -9.712 -33.854 1.00 90.81 84 TYR A C 1
ATOM 657 O O . TYR A 1 84 ? 19.158 -8.521 -34.056 1.00 90.81 84 TYR A O 1
ATOM 665 N N . HIS A 1 85 ? 17.707 -10.195 -33.890 1.00 88.75 85 HIS A N 1
ATOM 666 C CA . HIS A 1 85 ? 16.512 -9.366 -33.995 1.00 88.75 85 HIS A CA 1
ATOM 667 C C . HIS A 1 85 ? 15.440 -9.879 -33.040 1.00 88.75 85 HIS A C 1
ATOM 669 O O . HIS A 1 85 ? 15.418 -11.059 -32.674 1.00 88.75 85 HIS A O 1
ATOM 675 N N . ARG A 1 86 ? 14.533 -8.991 -32.635 1.00 89.88 86 ARG A N 1
ATOM 676 C CA . ARG A 1 86 ? 13.431 -9.333 -31.739 1.00 89.88 86 ARG A CA 1
ATOM 677 C C . ARG A 1 86 ? 12.198 -9.738 -32.547 1.00 89.88 86 ARG A C 1
ATOM 679 O O . ARG A 1 86 ? 11.683 -8.943 -33.327 1.00 89.88 86 ARG A O 1
ATOM 686 N N . ARG A 1 87 ? 11.701 -10.956 -32.326 1.00 88.25 87 ARG A N 1
ATOM 687 C CA . ARG A 1 87 ? 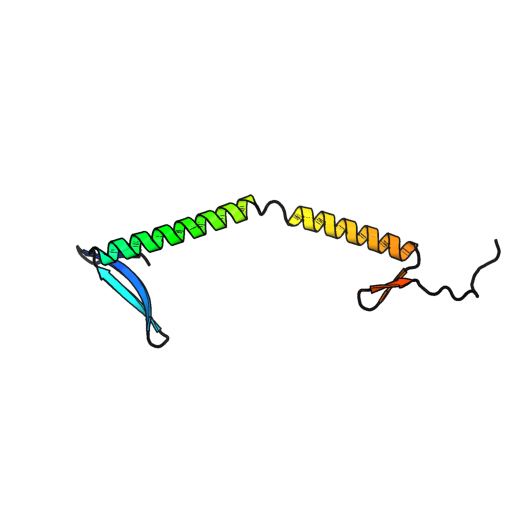10.429 -11.470 -32.863 1.00 88.25 87 ARG A CA 1
ATOM 688 C C . ARG A 1 87 ? 9.628 -12.100 -31.728 1.00 88.25 87 ARG A C 1
ATOM 690 O O . ARG A 1 87 ? 10.166 -12.915 -30.984 1.00 88.25 87 ARG A O 1
ATOM 697 N N . ASP A 1 88 ? 8.366 -11.705 -31.570 1.00 86.25 88 ASP A N 1
ATOM 698 C CA . ASP A 1 88 ? 7.457 -12.221 -30.531 1.00 86.25 88 ASP A CA 1
ATOM 699 C C . ASP A 1 88 ? 8.062 -12.184 -29.112 1.00 86.25 88 ASP A C 1
ATOM 701 O O . ASP A 1 88 ? 8.005 -13.155 -28.358 1.00 86.25 88 ASP A O 1
ATOM 705 N N . ARG A 1 89 ? 8.698 -11.054 -28.759 1.00 84.31 89 ARG A N 1
ATOM 706 C CA . ARG A 1 89 ? 9.417 -10.832 -27.483 1.00 84.31 89 ARG A CA 1
ATOM 707 C C . ARG A 1 89 ? 10.590 -11.791 -27.219 1.00 84.31 89 ARG A C 1
ATOM 709 O O . ARG A 1 89 ? 11.066 -11.875 -26.093 1.00 84.31 89 ARG A O 1
ATOM 716 N N . ARG A 1 90 ? 11.086 -12.494 -28.240 1.00 89.62 90 ARG A N 1
ATOM 717 C CA . ARG A 1 90 ? 12.277 -13.350 -28.158 1.00 89.62 90 ARG A CA 1
ATOM 718 C C . ARG A 1 90 ? 13.345 -12.860 -29.124 1.00 89.62 90 ARG A C 1
ATOM 720 O O . ARG A 1 90 ? 13.042 -12.432 -30.237 1.00 89.62 90 ARG A O 1
ATOM 727 N N . TRP A 1 91 ? 14.599 -12.956 -28.707 1.00 89.00 91 TRP A N 1
ATOM 728 C CA . TRP A 1 91 ? 15.741 -12.677 -29.567 1.00 89.00 91 TRP A CA 1
ATOM 729 C C . TRP A 1 91 ? 16.036 -13.882 -30.456 1.00 89.00 91 TRP A C 1
ATOM 731 O O . TRP A 1 91 ? 16.071 -15.023 -29.993 1.00 89.00 91 TRP A O 1
ATOM 741 N N . ARG A 1 92 ? 16.197 -13.637 -31.755 1.00 88.06 92 ARG A N 1
ATOM 742 C CA . ARG A 1 92 ? 16.501 -14.654 -32.762 1.00 88.06 92 ARG A CA 1
ATOM 743 C C . ARG A 1 92 ? 17.712 -14.199 -33.574 1.00 88.06 92 ARG A C 1
ATOM 745 O O . ARG A 1 92 ? 17.741 -13.035 -33.979 1.00 88.06 92 ARG A O 1
ATOM 752 N N . PRO A 1 93 ? 18.688 -15.078 -33.846 1.00 86.50 93 PRO A N 1
ATOM 753 C CA . PRO A 1 93 ? 19.758 -14.745 -34.773 1.00 86.50 93 PRO A CA 1
ATOM 754 C C . PRO A 1 93 ? 19.147 -14.489 -36.152 1.00 86.50 93 PRO A C 1
ATOM 756 O O . PRO A 1 93 ? 18.209 -15.173 -36.578 1.00 86.50 93 PRO A O 1
ATOM 759 N N . ARG A 1 94 ? 19.635 -13.470 -36.853 1.00 81.50 94 ARG A N 1
ATOM 760 C CA . ARG A 1 94 ? 19.292 -13.273 -38.256 1.00 81.50 94 ARG A CA 1
ATOM 761 C C . ARG A 1 94 ? 20.023 -14.369 -39.031 1.00 81.50 94 ARG A C 1
ATOM 763 O O . ARG A 1 94 ? 21.243 -14.475 -38.960 1.00 81.50 94 ARG A O 1
ATOM 770 N N . HIS A 1 95 ? 19.280 -15.213 -39.742 1.00 69.25 95 HIS A N 1
ATOM 771 C CA . HIS A 1 95 ? 19.892 -16.144 -40.682 1.00 69.25 95 HIS A CA 1
ATOM 772 C C . HIS A 1 95 ? 20.534 -15.314 -41.792 1.00 69.25 95 HIS A C 1
ATOM 774 O O . HIS A 1 95 ? 19.839 -14.827 -42.685 1.00 69.25 95 HIS A O 1
ATOM 780 N N . VAL A 1 96 ? 21.849 -15.122 -41.719 1.00 58.09 96 VAL A N 1
ATOM 781 C CA . VAL A 1 96 ? 22.622 -14.657 -42.865 1.00 58.09 96 VAL A CA 1
ATOM 782 C C . VAL A 1 96 ? 22.510 -15.781 -43.888 1.00 58.09 96 VAL A C 1
ATOM 784 O O . VAL A 1 96 ? 23.049 -16.870 -43.690 1.00 58.09 96 VAL A O 1
ATOM 787 N N . ARG A 1 97 ? 21.719 -15.578 -44.947 1.00 52.09 97 ARG A N 1
ATOM 788 C CA . ARG A 1 97 ? 21.817 -16.453 -46.116 1.00 52.09 97 ARG A CA 1
ATOM 789 C C . ARG A 1 97 ? 23.261 -16.325 -46.581 1.00 52.09 97 ARG A C 1
ATOM 791 O O . ARG A 1 97 ? 23.732 -15.214 -46.787 1.00 52.09 97 ARG A O 1
ATOM 798 N N . HIS A 1 98 ? 23.952 -17.447 -46.724 1.00 50.78 98 HIS A N 1
ATOM 799 C CA . HIS A 1 98 ? 25.380 -17.540 -47.048 1.00 50.78 98 HIS A CA 1
ATOM 800 C C . HIS A 1 98 ? 25.779 -16.917 -48.412 1.00 50.78 98 HIS A C 1
ATOM 802 O O . HIS A 1 98 ? 26.887 -17.149 -48.881 1.00 50.78 98 HIS A O 1
ATOM 808 N N . ALA A 1 99 ? 24.880 -16.167 -49.062 1.00 48.16 99 ALA A N 1
ATOM 809 C CA . ALA A 1 99 ? 25.025 -15.605 -50.399 1.00 48.16 99 ALA A CA 1
ATOM 810 C C . ALA A 1 99 ? 25.539 -14.150 -50.431 1.00 48.16 99 ALA A C 1
ATOM 812 O O . ALA A 1 99 ? 25.915 -13.701 -51.503 1.00 48.16 99 ALA A O 1
ATOM 813 N N . ASP A 1 100 ? 25.617 -13.443 -49.297 1.00 49.88 100 ASP A N 1
ATOM 814 C CA . ASP A 1 100 ? 26.052 -12.031 -49.249 1.00 49.88 100 ASP A CA 1
ATOM 815 C C . ASP A 1 100 ? 27.335 -11.824 -48.422 1.00 49.88 100 ASP A C 1
ATOM 817 O O . ASP A 1 100 ? 27.452 -10.876 -47.646 1.00 49.88 100 ASP A O 1
ATOM 821 N N . VAL A 1 101 ? 28.319 -12.718 -48.559 1.00 43.91 101 VAL A N 1
ATOM 822 C CA . VAL A 1 101 ? 29.681 -12.446 -48.069 1.00 43.91 101 VAL A CA 1
ATOM 823 C C . VAL A 1 101 ? 30.483 -11.846 -49.229 1.00 43.91 101 VAL A C 1
ATOM 825 O O . VAL A 1 101 ? 30.900 -12.607 -50.104 1.00 43.91 101 VAL A O 1
ATOM 828 N N . PRO A 1 102 ? 30.722 -10.521 -49.290 1.00 45.16 102 PRO A N 1
ATOM 829 C CA . PRO A 1 102 ? 31.741 -10.002 -50.188 1.00 45.16 102 PRO A CA 1
ATOM 830 C C . PRO A 1 102 ? 33.100 -10.541 -49.730 1.00 45.16 102 PRO A C 1
ATOM 832 O O . PRO A 1 102 ? 33.458 -10.471 -48.552 1.00 45.16 102 PRO A O 1
ATOM 835 N N . ALA A 1 103 ? 33.832 -11.143 -50.665 1.00 50.00 103 ALA A N 1
ATOM 836 C CA . ALA A 1 103 ? 35.206 -11.552 -50.441 1.00 50.00 103 ALA A CA 1
ATOM 837 C C . ALA A 1 103 ? 36.057 -10.308 -50.140 1.00 50.00 103 ALA A C 1
ATOM 839 O O . ALA A 1 103 ? 36.110 -9.415 -50.976 1.00 50.00 103 ALA A O 1
ATOM 840 N N . ARG A 1 104 ? 36.654 -10.318 -48.940 1.00 49.41 104 ARG A N 1
ATOM 841 C CA . ARG A 1 104 ? 37.791 -9.530 -48.422 1.00 49.41 104 ARG A CA 1
ATOM 842 C C . ARG A 1 104 ? 38.010 -8.119 -48.965 1.00 49.41 104 ARG A C 1
ATOM 844 O O . ARG A 1 104 ? 38.469 -7.990 -50.117 1.00 49.41 104 ARG A O 1
#

Organism: NCBI:txid406548

pLDDT: mean 84.0, std 12.29, range [43.91, 95.75]

Radius of gyration: 31.56 Å; Cα contacts (8 Å, |Δi|>4): 78; chains: 1; bounding box: 66×33×79 Å

Mean predicted aligned error: 13.58 Å